Protein AF-A0A3B8MU47-F1 (afdb_monomer_lite)

Radius of gyration: 10.8 Å; chains: 1; bounding box: 21×14×30 Å

Foldseek 3Di:
DAEDEAEDPDDQDPVNVVVQVVVVVVVCVVPVPDDYHYDYD

Structure (mmCIF, N/CA/C/O backbone):
data_AF-A0A3B8MU47-F1
#
_entry.id   AF-A0A3B8MU47-F1
#
loop_
_atom_site.group_PDB
_atom_site.id
_atom_site.type_symbol
_atom_site.label_atom_id
_atom_site.label_alt_id
_atom_site.label_comp_id
_atom_site.label_asym_id
_atom_site.label_entity_id
_atom_site.label_seq_id
_atom_site.pdbx_PDB_ins_code
_atom_site.Cartn_x
_atom_site.Cartn_y
_atom_site.Cartn_z
_atom_site.occupancy
_atom_site.B_iso_or_equiv
_atom_site.auth_seq_id
_atom_site.auth_comp_id
_atom_site.auth_asym_id
_atom_site.auth_atom_id
_atom_site.pdbx_PDB_model_num
ATOM 1 N N . MET A 1 1 ? -9.552 0.574 4.606 1.00 73.94 1 MET A N 1
ATOM 2 C CA . MET A 1 1 ? -8.984 1.809 4.028 1.00 73.94 1 MET A CA 1
ATOM 3 C C . MET A 1 1 ? -8.597 1.527 2.586 1.00 73.94 1 MET A C 1
ATOM 5 O O . MET A 1 1 ? -7.890 0.553 2.359 1.00 73.94 1 MET A O 1
ATOM 9 N N . ASP A 1 2 ? -9.072 2.329 1.636 1.00 80.62 2 ASP A N 1
ATOM 10 C CA . ASP A 1 2 ? -8.681 2.213 0.224 1.00 80.62 2 ASP A CA 1
ATOM 11 C C . ASP A 1 2 ? -7.344 2.921 -0.019 1.00 80.62 2 ASP A C 1
ATOM 13 O O . ASP A 1 2 ? -7.185 4.097 0.325 1.00 80.62 2 ASP A O 1
ATOM 17 N N . VAL A 1 3 ? -6.381 2.202 -0.602 1.00 82.31 3 VAL A N 1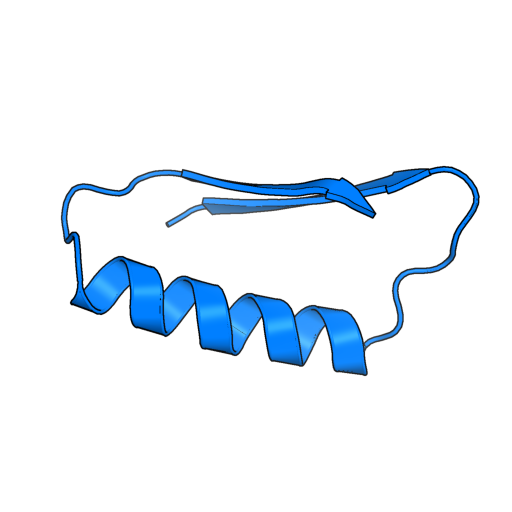
ATOM 18 C CA . VAL A 1 3 ? -5.035 2.710 -0.900 1.00 82.31 3 VAL A CA 1
ATOM 19 C C . VAL A 1 3 ? -4.904 2.949 -2.397 1.00 82.31 3 VAL A C 1
ATOM 21 O O . VAL A 1 3 ? -4.905 2.010 -3.191 1.00 82.31 3 VAL A O 1
ATOM 24 N N . THR A 1 4 ? -4.717 4.211 -2.775 1.00 87.38 4 THR A N 1
ATOM 25 C CA . THR A 1 4 ? -4.549 4.611 -4.174 1.00 87.38 4 THR A CA 1
ATOM 26 C C . THR A 1 4 ? -3.139 5.146 -4.390 1.00 87.38 4 THR A C 1
ATOM 28 O O . THR A 1 4 ? -2.733 6.157 -3.807 1.00 87.38 4 THR A O 1
ATOM 31 N N . LEU A 1 5 ? -2.402 4.455 -5.258 1.00 84.81 5 LEU A N 1
ATOM 32 C CA . LEU A 1 5 ? -1.046 4.792 -5.680 1.00 84.81 5 LEU A CA 1
ATOM 33 C C . LEU A 1 5 ? -1.089 5.480 -7.043 1.00 84.81 5 LEU A C 1
ATOM 35 O O . LEU A 1 5 ? -1.542 4.891 -8.025 1.00 84.81 5 LEU A O 1
ATOM 39 N N . LEU A 1 6 ? -0.582 6.706 -7.107 1.00 89.38 6 LEU A N 1
ATOM 40 C CA . LEU A 1 6 ? -0.414 7.452 -8.350 1.00 89.38 6 LEU A CA 1
ATOM 41 C C . LEU A 1 6 ? 1.075 7.686 -8.578 1.00 89.38 6 LEU A C 1
ATOM 43 O O . LEU A 1 6 ? 1.728 8.311 -7.745 1.00 89.38 6 LEU A O 1
ATOM 47 N N . ALA A 1 7 ? 1.589 7.196 -9.703 1.00 85.69 7 ALA A N 1
ATOM 48 C CA . ALA A 1 7 ? 2.958 7.440 -10.134 1.00 85.69 7 ALA A CA 1
ATOM 49 C C . ALA A 1 7 ? 2.981 8.274 -11.410 1.00 85.69 7 ALA A C 1
ATOM 51 O O . ALA A 1 7 ? 2.193 8.028 -12.329 1.00 85.69 7 ALA A O 1
ATOM 52 N N . ASN A 1 8 ? 3.897 9.235 -11.474 1.00 86.44 8 ASN A N 1
ATOM 53 C CA . ASN A 1 8 ? 4.091 10.070 -12.652 1.00 86.44 8 ASN A CA 1
ATOM 54 C C . ASN A 1 8 ? 5.451 9.792 -13.305 1.00 86.44 8 ASN A C 1
ATOM 56 O O . ASN A 1 8 ? 6.493 10.107 -12.740 1.00 86.44 8 ASN A O 1
ATOM 60 N N . ASN A 1 9 ? 5.437 9.210 -14.510 1.00 86.31 9 ASN A N 1
ATOM 61 C CA . ASN A 1 9 ? 6.633 8.842 -15.286 1.00 86.31 9 ASN A CA 1
ATOM 62 C C . ASN A 1 9 ? 7.634 7.918 -14.565 1.00 86.31 9 ASN A C 1
ATOM 64 O O . ASN A 1 9 ? 8.787 7.811 -14.983 1.00 86.31 9 ASN A O 1
ATOM 68 N N . VAL A 1 10 ? 7.202 7.214 -13.516 1.00 87.12 10 VAL A N 1
ATOM 69 C CA . VAL A 1 10 ? 8.037 6.269 -12.767 1.00 87.12 10 VAL A CA 1
ATOM 70 C C . VAL A 1 10 ? 7.323 4.937 -12.584 1.00 87.12 10 VAL A C 1
ATOM 72 O O . VAL A 1 10 ? 6.112 4.875 -12.374 1.00 87.12 10 VAL A O 1
ATOM 75 N N . ALA A 1 11 ? 8.084 3.847 -12.668 1.00 87.56 11 ALA A N 1
ATOM 76 C CA . ALA A 1 11 ? 7.582 2.534 -12.294 1.00 87.56 11 ALA A CA 1
ATOM 77 C C . ALA A 1 11 ? 7.479 2.457 -10.768 1.00 87.56 11 ALA A C 1
ATOM 79 O O . ALA A 1 11 ? 8.390 2.896 -10.070 1.00 87.56 11 ALA A O 1
ATOM 80 N N . ILE A 1 12 ? 6.392 1.876 -10.255 1.00 87.06 12 ILE A N 1
ATOM 81 C CA . ILE A 1 12 ? 6.230 1.608 -8.823 1.00 87.06 12 ILE A CA 1
ATOM 82 C C . ILE A 1 12 ? 6.799 0.216 -8.530 1.00 87.06 12 ILE A C 1
ATOM 84 O O . ILE A 1 12 ? 6.169 -0.767 -8.931 1.00 87.06 12 ILE A O 1
ATOM 88 N N . PRO A 1 13 ? 7.945 0.101 -7.834 1.00 91.38 13 PRO A N 1
ATOM 89 C CA . PRO A 1 13 ? 8.510 -1.194 -7.476 1.00 91.38 13 PRO A CA 1
ATOM 90 C C . PRO A 1 13 ? 7.661 -1.888 -6.408 1.00 91.38 13 PRO A C 1
ATOM 92 O O . PRO A 1 13 ? 7.071 -1.219 -5.557 1.00 91.38 13 PRO A O 1
ATOM 95 N N . ASP A 1 14 ? 7.687 -3.219 -6.372 1.00 90.38 14 ASP A N 1
ATOM 96 C CA . ASP A 1 14 ? 6.927 -3.999 -5.383 1.00 90.38 14 ASP A CA 1
ATOM 97 C C . ASP A 1 14 ? 7.302 -3.630 -3.942 1.00 90.38 14 ASP A C 1
ATOM 99 O O . ASP A 1 14 ? 6.426 -3.382 -3.120 1.00 90.38 14 ASP A O 1
ATOM 103 N N . ARG A 1 15 ? 8.594 -3.396 -3.671 1.00 90.50 15 ARG A N 1
ATOM 104 C CA . ARG A 1 15 ? 9.058 -2.910 -2.357 1.00 90.50 15 ARG A CA 1
ATOM 105 C C . ARG A 1 15 ? 8.390 -1.608 -1.912 1.00 90.50 15 ARG A C 1
ATOM 107 O O . ARG A 1 15 ? 8.210 -1.385 -0.719 1.00 90.50 15 ARG A O 1
ATOM 114 N N . PHE A 1 16 ? 8.064 -0.719 -2.851 1.00 91.12 16 PHE A N 1
ATOM 115 C CA . PHE A 1 16 ? 7.378 0.527 -2.520 1.00 91.12 16 PHE A CA 1
ATOM 116 C C . PHE A 1 16 ? 5.907 0.273 -2.178 1.00 91.12 16 PHE A C 1
ATOM 118 O O . PHE A 1 16 ? 5.369 0.914 -1.277 1.00 91.12 16 PHE A O 1
ATOM 125 N N . ARG A 1 17 ? 5.268 -0.690 -2.853 1.00 88.56 17 ARG A N 1
ATOM 126 C CA . ARG A 1 17 ? 3.900 -1.121 -2.534 1.00 88.56 17 ARG A CA 1
ATOM 127 C C . ARG A 1 17 ? 3.833 -1.712 -1.129 1.00 88.56 17 ARG A C 1
ATOM 129 O O . ARG A 1 17 ? 2.973 -1.296 -0.358 1.00 88.56 17 ARG A O 1
ATOM 136 N N . ASP A 1 18 ? 4.782 -2.579 -0.780 1.00 92.69 18 ASP A N 1
ATOM 137 C CA . ASP A 1 18 ? 4.880 -3.182 0.555 1.00 92.69 18 ASP A CA 1
ATOM 138 C C . ASP A 1 18 ? 5.042 -2.108 1.638 1.00 92.69 18 ASP A C 1
ATOM 140 O O . ASP A 1 18 ? 4.321 -2.095 2.636 1.00 92.69 18 ASP A O 1
ATOM 144 N N . TYR A 1 19 ? 5.932 -1.139 1.399 1.00 91.81 19 TYR A N 1
ATOM 145 C CA . TYR A 1 19 ? 6.141 -0.014 2.309 1.00 91.81 19 TYR A CA 1
ATOM 146 C C . TYR A 1 19 ? 4.871 0.825 2.509 1.00 91.81 19 TYR A C 1
ATOM 148 O O . TYR A 1 19 ? 4.525 1.188 3.635 1.00 91.81 19 TYR A O 1
ATOM 156 N N . VAL A 1 20 ? 4.158 1.141 1.425 1.00 91.25 20 VAL A N 1
ATOM 157 C CA . VAL A 1 20 ? 2.904 1.902 1.495 1.00 91.25 20 VAL A CA 1
ATOM 158 C C . VAL A 1 20 ? 1.815 1.111 2.218 1.00 91.25 20 VAL A C 1
ATOM 160 O O . VAL A 1 20 ? 1.075 1.703 3.006 1.00 91.25 20 VAL A O 1
ATOM 163 N N . SER A 1 21 ? 1.758 -0.207 2.023 1.00 90.19 21 SER A N 1
ATOM 164 C CA . SER A 1 21 ? 0.842 -1.088 2.749 1.00 90.19 21 SER A CA 1
ATOM 165 C C . SER A 1 21 ? 1.092 -1.022 4.257 1.00 90.19 21 SER A C 1
ATOM 167 O O . SER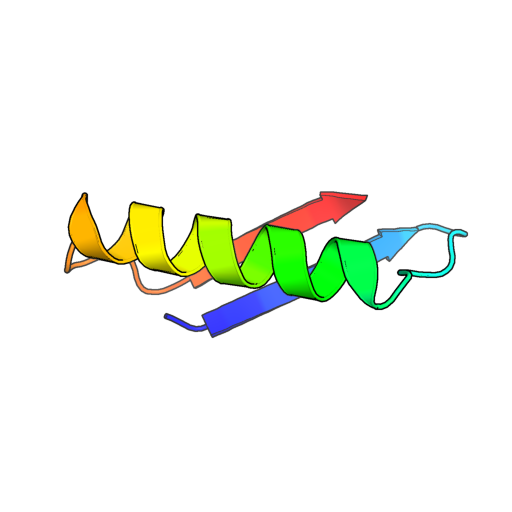 A 1 21 ? 0.175 -0.693 5.011 1.00 90.19 21 SER A O 1
ATOM 169 N N . GLU A 1 22 ? 2.342 -1.203 4.697 1.00 91.94 22 GLU A N 1
ATOM 170 C CA . GLU A 1 22 ? 2.721 -1.127 6.118 1.00 91.94 22 GLU A CA 1
ATOM 171 C C . GLU A 1 22 ? 2.373 0.240 6.735 1.00 91.94 22 GLU A C 1
ATOM 173 O O . GLU A 1 22 ? 1.943 0.348 7.888 1.00 91.94 22 GLU A O 1
ATOM 178 N N . LYS A 1 23 ? 2.544 1.324 5.969 1.00 89.06 23 LYS A N 1
ATOM 179 C CA . LYS A 1 23 ? 2.181 2.671 6.425 1.00 89.06 23 LYS A CA 1
ATOM 180 C C . LYS A 1 23 ? 0.673 2.869 6.513 1.00 89.06 23 LYS A C 1
ATOM 182 O O . LYS A 1 23 ? 0.226 3.483 7.480 1.00 89.06 23 LYS A O 1
ATOM 187 N N . SER A 1 24 ? -0.093 2.358 5.553 1.00 86.38 24 SER A N 1
ATOM 188 C CA . SER A 1 24 ? -1.556 2.466 5.567 1.00 86.38 24 SER A CA 1
ATOM 189 C C . SER A 1 24 ? -2.166 1.768 6.788 1.00 86.38 24 SER A C 1
ATOM 191 O O . SER A 1 24 ? -3.048 2.326 7.436 1.00 86.38 24 SER A O 1
ATOM 193 N N . GLU A 1 25 ? -1.614 0.620 7.184 1.00 86.44 25 GLU A N 1
ATOM 194 C CA . GLU A 1 25 ? -2.042 -0.121 8.372 1.00 86.44 25 GLU A CA 1
ATOM 195 C C . GLU A 1 25 ? -1.782 0.674 9.659 1.00 86.44 25 GLU A C 1
ATOM 197 O O . GLU A 1 25 ? -2.681 0.850 10.480 1.00 86.44 25 GLU A O 1
ATOM 202 N N . LYS A 1 26 ? -0.593 1.278 9.794 1.00 87.06 26 LYS A N 1
ATOM 203 C CA . LYS A 1 26 ? -0.282 2.169 10.927 1.00 87.06 26 LYS A CA 1
ATOM 204 C C . LYS A 1 26 ? -1.243 3.353 11.004 1.00 87.06 26 LYS A C 1
ATOM 206 O O . LYS A 1 26 ? -1.698 3.702 12.090 1.00 87.06 26 LYS A O 1
ATOM 211 N N . VAL A 1 27 ? -1.579 3.962 9.868 1.00 83.88 27 VAL A N 1
ATOM 212 C CA . VAL A 1 27 ? -2.530 5.084 9.825 1.00 83.88 27 VAL A CA 1
ATOM 213 C C . VAL A 1 27 ? -3.929 4.640 10.241 1.00 83.88 27 VAL A C 1
ATOM 215 O O . VAL A 1 27 ? -4.575 5.351 11.008 1.00 83.88 27 VAL A O 1
ATOM 218 N N . HIS A 1 28 ? -4.360 3.450 9.824 1.00 80.75 28 HIS A N 1
ATOM 219 C CA . HIS A 1 28 ? -5.631 2.882 10.264 1.00 80.75 28 HIS A CA 1
ATOM 220 C C . HIS A 1 28 ? -5.675 2.695 11.785 1.00 80.75 28 HIS A C 1
ATOM 222 O O . HIS A 1 28 ? -6.674 3.037 12.402 1.00 80.75 28 HIS A O 1
ATOM 228 N N . THR A 1 29 ? -4.588 2.222 12.408 1.00 81.88 29 THR A N 1
ATOM 229 C CA . THR A 1 29 ? -4.536 2.072 13.878 1.00 81.88 29 THR A CA 1
ATOM 230 C C . THR A 1 29 ? -4.552 3.400 14.641 1.00 81.88 29 THR A C 1
ATOM 232 O O . THR A 1 29 ? -4.896 3.431 15.818 1.00 81.88 29 THR A O 1
ATOM 235 N N . LEU A 1 30 ? -4.158 4.500 13.990 1.00 80.19 30 LEU A N 1
ATOM 236 C CA . LEU A 1 30 ? -4.140 5.842 14.579 1.00 80.19 30 LEU A CA 1
ATOM 237 C C . LEU A 1 30 ? -5.488 6.553 14.428 1.00 80.19 30 LEU A C 1
ATOM 239 O O . LEU A 1 30 ? -5.846 7.375 15.270 1.00 80.19 30 LEU A O 1
ATOM 243 N N . VAL A 1 31 ? -6.210 6.274 13.342 1.00 79.88 31 VAL A N 1
ATOM 244 C CA . VAL A 1 31 ? -7.487 6.904 13.010 1.00 79.88 31 VAL A CA 1
ATOM 245 C C . VAL A 1 31 ? -8.396 5.870 12.348 1.00 79.88 31 VAL A C 1
ATOM 247 O O . VAL A 1 31 ? -8.367 5.687 11.131 1.00 79.88 31 VAL A O 1
ATOM 250 N N . ASP A 1 32 ? -9.265 5.250 13.146 1.00 75.25 32 ASP A N 1
ATOM 251 C CA . ASP A 1 32 ? -10.228 4.241 12.673 1.00 75.25 32 ASP A CA 1
A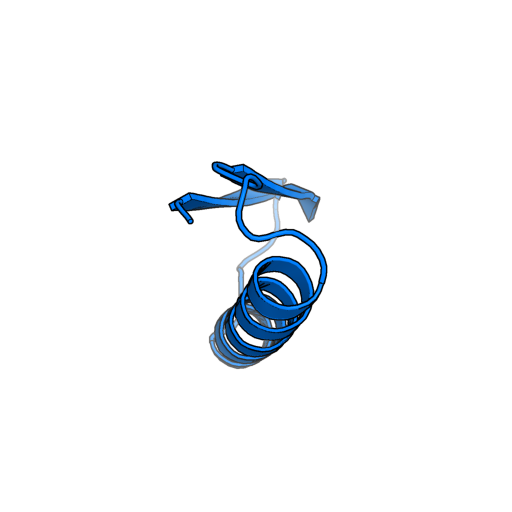TOM 252 C C . ASP A 1 32 ? -11.242 4.790 11.653 1.00 75.25 32 ASP A C 1
ATOM 254 O O . ASP A 1 32 ? -11.835 4.038 10.883 1.00 75.25 32 ASP A O 1
ATOM 258 N N . SER A 1 33 ? -11.450 6.110 11.612 1.00 81.44 33 SER A N 1
ATOM 259 C CA . SER A 1 33 ? -12.341 6.766 10.646 1.00 81.44 33 SER A CA 1
ATOM 260 C C . SER A 1 33 ? -11.673 7.090 9.306 1.00 81.44 33 SER A C 1
ATOM 262 O O . SER A 1 33 ? -12.334 7.614 8.405 1.00 81.44 33 SER A O 1
ATOM 264 N N . ALA A 1 34 ? -10.378 6.804 9.143 1.00 77.19 34 ALA A N 1
ATOM 265 C CA . ALA A 1 34 ? -9.658 7.116 7.918 1.00 77.19 34 ALA A CA 1
ATOM 266 C C . ALA A 1 34 ? -10.063 6.151 6.791 1.00 77.19 34 ALA A C 1
ATOM 268 O O . ALA A 1 34 ? -9.690 4.979 6.766 1.00 77.19 34 ALA A O 1
ATOM 269 N N . GLN A 1 35 ? -10.826 6.659 5.822 1.00 80.44 35 GLN A N 1
ATOM 270 C CA . GLN A 1 35 ? -11.352 5.838 4.727 1.00 80.44 35 GLN A CA 1
ATOM 271 C C . GLN A 1 35 ? -10.383 5.705 3.544 1.00 80.44 35 GLN A C 1
ATOM 273 O O . GL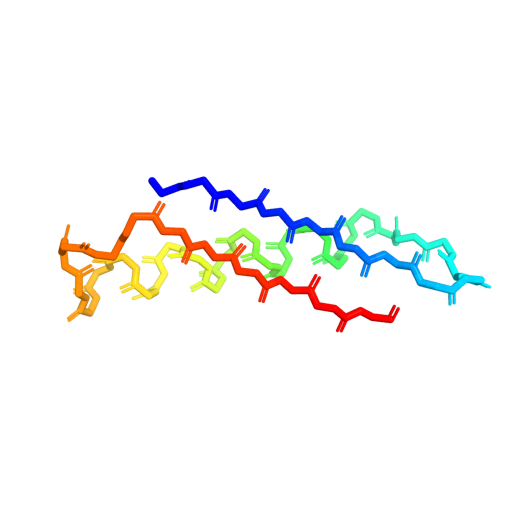N A 1 35 ? -10.374 4.662 2.890 1.00 80.44 35 GLN A O 1
ATOM 278 N N . THR A 1 36 ? -9.542 6.712 3.279 1.00 84.50 36 THR A N 1
ATOM 279 C CA . THR A 1 36 ? -8.743 6.795 2.041 1.00 84.50 36 THR A CA 1
ATOM 280 C C . THR A 1 36 ? -7.281 7.154 2.307 1.00 84.50 36 THR A C 1
ATOM 282 O O . THR A 1 36 ? -6.997 8.088 3.058 1.00 84.50 36 THR A O 1
ATOM 285 N N . PHE A 1 37 ? -6.351 6.454 1.648 1.00 84.19 37 PHE A N 1
ATOM 286 C CA . PHE A 1 37 ? -4.911 6.726 1.676 1.00 84.19 37 PHE A CA 1
ATOM 287 C C . PHE A 1 37 ? -4.398 7.051 0.271 1.00 84.19 37 PHE A C 1
ATOM 289 O O . PHE A 1 37 ? -4.311 6.174 -0.589 1.00 84.19 37 PHE A O 1
ATOM 296 N N . HIS A 1 38 ? -4.044 8.314 0.032 1.00 86.19 38 HIS A N 1
ATOM 297 C CA . HIS A 1 38 ? -3.496 8.753 -1.250 1.00 86.19 38 HIS A CA 1
ATOM 298 C C . HIS A 1 38 ? -1.981 8.909 -1.181 1.00 86.19 38 HIS A C 1
ATOM 300 O O . HIS A 1 38 ? -1.473 9.718 -0.405 1.00 86.19 38 HIS A O 1
ATOM 306 N N . VAL A 1 39 ? -1.274 8.190 -2.055 1.00 86.06 39 VAL A N 1
ATOM 307 C CA . VAL A 1 39 ? 0.181 8.296 -2.206 1.00 86.06 39 VAL A CA 1
ATOM 308 C C . VAL A 1 39 ? 0.508 8.733 -3.630 1.00 86.06 39 VAL A C 1
ATOM 310 O O . VAL A 1 39 ? 0.078 8.099 -4.595 1.00 86.06 39 VAL A O 1
ATOM 313 N N . LYS A 1 40 ? 1.262 9.830 -3.752 1.00 87.81 40 LYS A N 1
ATOM 314 C CA . LYS A 1 40 ? 1.738 10.386 -5.025 1.00 87.81 40 LYS A CA 1
ATOM 315 C C . LYS A 1 40 ? 3.257 10.275 -5.092 1.00 87.81 40 LYS A C 1
ATOM 317 O O . LYS A 1 40 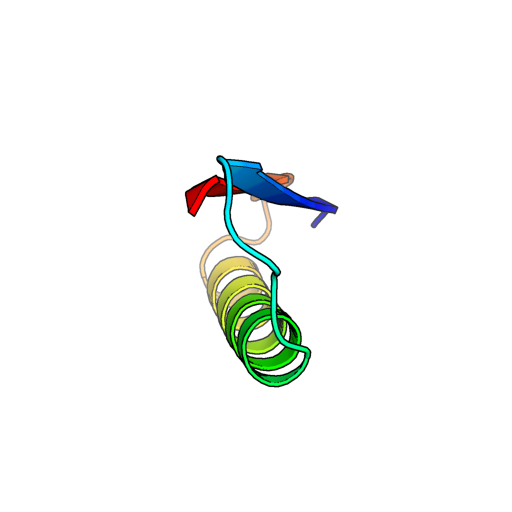? 3.923 10.689 -4.142 1.00 87.81 40 LYS A O 1
ATOM 322 N N . VAL A 1 41 ? 3.761 9.726 -6.195 1.00 79.38 41 VAL A N 1
ATOM 323 C CA . VAL A 1 41 ? 5.190 9.495 -6.464 1.00 79.38 41 VAL A CA 1
ATOM 324 C C . VAL A 1 41 ? 5.572 10.070 -7.817 1.00 79.38 41 VAL A C 1
ATOM 326 O O . VAL A 1 41 ? 4.812 9.853 -8.791 1.00 79.38 41 VAL A O 1
#

Sequence (41 aa):
MDVTLLANNVAIPDRFR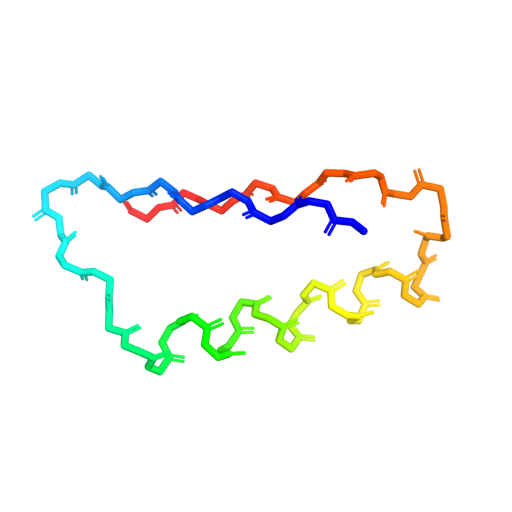DYVSEKSEKVHTLVDSAQTFHVKV

Secondary structure (DSSP, 8-state):
-EEEEE-SSS---HHHHHHHHHHHHHHHHH-TT--EEEEE-

pLDDT: mean 85.52, std 4.65, range [73.94, 92.69]